Protein AF-A0A7X8WL79-F1 (afdb_monomer_lite)

Sequence (94 aa):
MREMLLKRRLVILSFFLVFCFTVSSAQGISLNFSQRNLKTVLEEVSKQSGYSLAYSKEVVNLDDVVSIKVSDAELSDVLNELLLSRNLKYEVER

Structure (mmCIF, N/CA/C/O backbone):
data_AF-A0A7X8WL79-F1
#
_entry.id   AF-A0A7X8WL79-F1
#
loop_
_atom_site.group_PDB
_atom_site.id
_atom_site.type_symbol
_atom_site.label_atom_id
_atom_site.label_alt_id
_atom_site.label_comp_id
_atom_site.label_asym_id
_atom_site.label_entity_id
_atom_site.label_seq_id
_atom_site.pdbx_PDB_ins_code
_atom_site.Cartn_x
_atom_site.Cartn_y
_atom_site.Cartn_z
_atom_site.occupancy
_atom_site.B_iso_or_equiv
_atom_site.auth_seq_id
_atom_site.auth_comp_id
_atom_site.auth_asym_id
_atom_site.auth_atom_id
_atom_site.pdbx_PDB_model_num
ATOM 1 N N . MET A 1 1 ? 25.327 13.015 -58.159 1.00 57.09 1 MET A N 1
ATOM 2 C CA . MET A 1 1 ? 26.116 12.227 -57.176 1.00 57.09 1 MET A CA 1
ATOM 3 C C . MET A 1 1 ? 25.961 12.710 -55.721 1.00 57.09 1 MET A C 1
ATOM 5 O O . MET A 1 1 ? 25.986 11.875 -54.830 1.00 57.09 1 MET A O 1
ATOM 9 N N . ARG A 1 2 ? 25.741 14.015 -55.455 1.00 55.78 2 ARG A N 1
ATOM 10 C CA . ARG A 1 2 ? 25.532 14.578 -54.097 1.00 55.78 2 ARG A CA 1
ATOM 11 C C . ARG A 1 2 ? 24.197 14.189 -53.427 1.00 55.78 2 ARG A C 1
ATOM 13 O O . ARG A 1 2 ? 24.185 13.878 -52.241 1.00 55.78 2 ARG A O 1
ATOM 20 N N . GLU A 1 3 ? 23.118 14.089 -54.204 1.00 55.94 3 GLU A N 1
ATOM 21 C CA . GLU A 1 3 ? 21.770 13.710 -53.731 1.00 55.94 3 GLU A CA 1
ATOM 22 C C . GLU A 1 3 ? 21.699 12.298 -53.109 1.00 55.94 3 GLU A C 1
ATOM 24 O O . GLU A 1 3 ? 20.998 12.068 -52.124 1.00 55.94 3 GLU A O 1
ATOM 29 N N . MET A 1 4 ? 22.468 11.339 -53.642 1.00 59.22 4 MET A N 1
ATOM 30 C CA . MET A 1 4 ? 22.533 9.965 -53.115 1.00 59.22 4 MET A CA 1
ATOM 31 C C . MET A 1 4 ? 23.230 9.888 -51.752 1.00 59.22 4 MET A C 1
ATOM 33 O O . MET A 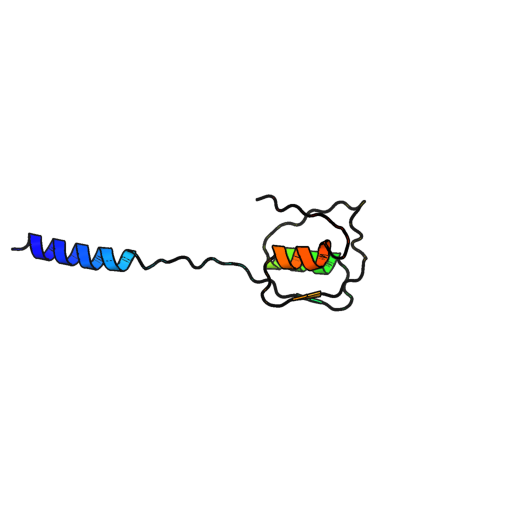1 4 ? 22.858 9.067 -50.916 1.00 59.22 4 MET A O 1
ATOM 37 N N . LEU A 1 5 ? 24.222 10.750 -51.509 1.00 60.69 5 LEU A N 1
ATOM 38 C CA . LEU A 1 5 ? 24.953 10.791 -50.239 1.00 60.69 5 LEU A CA 1
ATOM 39 C C . LEU A 1 5 ? 24.092 11.387 -49.117 1.00 60.69 5 LEU A C 1
ATOM 41 O O . LEU A 1 5 ? 24.145 10.902 -47.987 1.00 60.69 5 LEU A O 1
ATOM 45 N N . LEU A 1 6 ? 23.263 12.385 -49.444 1.00 62.19 6 LEU A N 1
ATOM 46 C CA . LEU A 1 6 ? 22.296 12.984 -48.520 1.00 62.19 6 LEU A CA 1
ATOM 47 C C . LEU A 1 6 ? 21.180 12.000 -48.157 1.00 62.19 6 LEU A C 1
ATOM 49 O O . LEU A 1 6 ? 20.919 11.813 -46.971 1.00 62.19 6 LEU A O 1
ATOM 53 N N . LYS A 1 7 ? 20.606 11.284 -49.137 1.00 61.59 7 LYS A N 1
ATOM 54 C CA . LYS A 1 7 ? 19.614 10.222 -48.879 1.00 61.59 7 LYS A CA 1
ATOM 55 C C . LYS A 1 7 ? 20.177 9.100 -48.008 1.00 61.59 7 LYS A C 1
ATOM 57 O O . LYS A 1 7 ? 19.509 8.669 -47.077 1.00 61.59 7 LYS A O 1
ATOM 62 N N . ARG A 1 8 ? 21.425 8.672 -48.239 1.00 63.00 8 ARG A N 1
ATOM 63 C CA . ARG A 1 8 ? 22.076 7.634 -47.418 1.00 63.00 8 ARG A CA 1
ATOM 64 C C . ARG A 1 8 ? 22.298 8.089 -45.973 1.00 63.00 8 ARG A C 1
ATOM 66 O O . ARG A 1 8 ? 22.085 7.301 -45.061 1.00 63.00 8 ARG A O 1
ATOM 73 N N . ARG A 1 9 ? 22.679 9.355 -45.748 1.00 64.75 9 ARG A N 1
ATOM 74 C CA . ARG A 1 9 ? 22.790 9.932 -44.394 1.00 64.75 9 ARG A CA 1
ATOM 75 C C . ARG A 1 9 ? 21.429 10.085 -43.708 1.00 64.75 9 ARG A C 1
ATOM 77 O O . ARG A 1 9 ? 21.339 9.803 -42.521 1.00 64.75 9 ARG A O 1
ATOM 84 N N . LEU A 1 10 ? 20.388 10.464 -44.451 1.00 64.75 10 LEU A N 1
ATOM 85 C CA . LEU A 1 10 ? 19.013 10.562 -43.946 1.00 64.75 10 LEU A CA 1
ATOM 86 C C . LEU A 1 10 ? 18.446 9.199 -43.532 1.00 64.75 10 LEU A C 1
ATOM 88 O O . LEU A 1 10 ? 17.821 9.097 -42.483 1.00 64.75 10 LEU A O 1
ATOM 92 N N . VAL A 1 11 ? 18.721 8.144 -44.305 1.00 69.19 11 VAL A N 1
ATOM 93 C CA . VAL A 1 11 ? 18.306 6.769 -43.973 1.00 69.19 11 VAL A CA 1
ATOM 94 C C . VAL A 1 11 ? 19.016 6.260 -42.714 1.00 69.19 11 VAL A C 1
ATOM 96 O O . VAL A 1 11 ? 18.370 5.670 -41.854 1.00 69.19 11 VAL A O 1
ATOM 99 N N . ILE A 1 12 ? 20.315 6.542 -42.556 1.00 66.44 12 ILE A N 1
ATOM 100 C CA . ILE A 1 12 ? 21.076 6.161 -41.352 1.00 66.44 12 ILE A CA 1
ATOM 101 C C . ILE A 1 12 ? 20.572 6.924 -40.114 1.00 66.44 12 ILE A C 1
ATOM 103 O O . ILE A 1 12 ? 20.427 6.332 -39.048 1.00 66.44 12 ILE A O 1
ATOM 107 N N . LEU A 1 13 ? 20.253 8.216 -40.258 1.00 63.72 13 LEU A N 1
ATOM 108 C CA . LEU A 1 13 ? 19.708 9.036 -39.172 1.00 63.72 13 LEU A CA 1
ATOM 109 C C . LEU A 1 13 ? 18.292 8.588 -38.767 1.00 63.72 13 LEU A C 1
ATOM 111 O O . LEU A 1 13 ? 17.978 8.533 -37.582 1.00 63.72 13 LEU A O 1
ATOM 115 N N . SER A 1 14 ? 17.463 8.202 -39.742 1.00 63.19 14 SER A N 1
ATOM 116 C CA . SER A 1 14 ? 16.114 7.675 -39.500 1.00 63.19 14 SER A CA 1
ATOM 117 C C . SER A 1 14 ? 16.122 6.329 -38.770 1.00 63.19 14 SER A C 1
ATOM 119 O O . SER A 1 14 ? 15.176 6.038 -38.046 1.00 63.19 14 SER A O 1
ATOM 121 N N . PHE A 1 15 ? 17.171 5.516 -38.933 1.00 62.62 15 PHE A N 1
ATOM 122 C CA . PHE A 1 15 ? 17.295 4.218 -38.261 1.00 62.62 15 PHE A CA 1
ATOM 123 C C . PHE A 1 15 ? 17.624 4.357 -36.763 1.00 62.62 15 PHE A C 1
ATOM 125 O O . PHE A 1 15 ? 17.209 3.527 -35.962 1.00 62.62 15 PHE A O 1
ATOM 132 N N . PHE A 1 16 ? 18.319 5.431 -36.367 1.00 61.12 16 PHE A N 1
ATOM 133 C CA . PHE A 1 16 ? 18.658 5.707 -34.964 1.00 61.12 16 PHE A CA 1
ATOM 134 C C . PHE A 1 16 ? 17.469 6.229 -34.141 1.00 61.12 16 PHE A C 1
ATOM 136 O O . PHE A 1 16 ? 17.441 6.057 -32.925 1.00 61.12 16 PHE A O 1
ATOM 143 N N . LEU A 1 17 ? 16.473 6.842 -34.790 1.00 60.19 17 LEU A N 1
ATOM 144 C CA . LEU A 1 17 ? 15.328 7.459 -34.110 1.00 60.19 17 LEU A CA 1
ATOM 145 C C . LEU A 1 17 ? 14.285 6.436 -33.615 1.00 60.19 17 LEU A C 1
ATOM 147 O O . LEU A 1 17 ? 13.429 6.776 -32.804 1.00 60.19 17 LEU A O 1
ATOM 151 N N . VAL A 1 18 ? 14.358 5.182 -34.072 1.00 60.84 18 VAL A N 1
ATOM 152 C CA . VAL A 1 18 ? 13.366 4.136 -33.759 1.00 60.84 18 VAL A CA 1
ATOM 153 C C . VAL A 1 18 ? 13.664 3.409 -32.438 1.00 60.84 18 VAL A C 1
ATOM 155 O O . VAL A 1 18 ? 12.815 2.676 -31.954 1.00 60.84 18 VAL A O 1
ATOM 158 N N . PHE A 1 19 ? 14.814 3.630 -31.788 1.00 56.69 19 PHE A N 1
ATOM 159 C CA . PHE A 1 19 ? 15.183 2.880 -30.574 1.00 56.69 19 PHE A CA 1
ATOM 160 C C . PHE A 1 19 ? 14.667 3.475 -29.246 1.00 56.69 19 PHE A C 1
ATOM 162 O O . PHE A 1 19 ? 15.031 3.000 -28.174 1.00 56.69 19 PHE A O 1
ATOM 169 N N . CYS A 1 20 ? 13.796 4.486 -29.268 1.00 57.69 20 CYS A N 1
ATOM 170 C CA . CYS A 1 20 ? 13.203 5.041 -28.043 1.00 57.69 20 CYS A CA 1
ATOM 171 C C . CYS A 1 20 ? 12.020 4.175 -27.556 1.00 57.69 20 CYS A C 1
ATOM 173 O O . CYS A 1 20 ? 10.884 4.634 -27.451 1.00 57.69 20 CYS A O 1
ATOM 175 N N . PHE A 1 21 ? 12.264 2.886 -27.316 1.00 56.62 21 PHE A N 1
ATOM 176 C CA . PHE A 1 21 ? 11.256 1.972 -26.784 1.00 56.62 21 PHE A CA 1
ATOM 177 C C . PHE A 1 21 ? 11.128 2.153 -25.266 1.00 56.62 21 PHE A C 1
ATOM 179 O O . PHE A 1 21 ? 11.928 1.652 -24.484 1.00 56.62 21 PHE A O 1
ATOM 186 N N . THR A 1 22 ? 10.118 2.938 -24.892 1.00 56.84 22 THR A N 1
ATOM 187 C CA . THR A 1 22 ? 9.210 2.741 -23.748 1.00 56.84 22 THR A CA 1
ATOM 188 C C . THR A 1 22 ? 9.803 2.077 -22.499 1.00 56.84 22 THR A C 1
ATOM 190 O O . THR A 1 22 ? 9.612 0.884 -22.256 1.00 56.84 22 THR A O 1
ATOM 193 N N . VAL A 1 23 ? 10.422 2.874 -21.629 1.00 54.72 23 VAL A N 1
ATOM 194 C CA . VAL A 1 23 ? 10.459 2.551 -20.196 1.00 54.72 23 VAL A CA 1
ATOM 195 C C . VAL A 1 23 ? 9.051 2.780 -19.649 1.00 54.72 23 VAL A C 1
ATOM 197 O O . VAL A 1 23 ? 8.685 3.899 -19.297 1.00 54.72 23 VAL A O 1
ATOM 200 N N . SER A 1 24 ? 8.229 1.731 -19.647 1.00 52.06 24 SER A N 1
ATOM 201 C CA . SER A 1 24 ? 6.980 1.715 -18.887 1.00 52.06 24 SER A CA 1
ATOM 202 C C . SER A 1 24 ? 7.355 1.736 -17.411 1.00 52.06 24 SER A C 1
ATOM 204 O O . SER A 1 24 ? 7.728 0.714 -16.842 1.00 52.06 24 SER A O 1
ATOM 206 N N . SER A 1 25 ? 7.336 2.917 -16.803 1.00 53.91 25 SER A N 1
ATOM 207 C CA . SER A 1 25 ? 7.558 3.091 -15.373 1.00 53.91 25 SER A CA 1
ATOM 208 C C . SER A 1 25 ? 6.359 2.537 -14.604 1.00 53.91 25 SER A C 1
ATOM 210 O O . SER A 1 25 ? 5.461 3.284 -14.227 1.00 53.91 25 SER A O 1
ATOM 212 N N . ALA A 1 26 ? 6.322 1.223 -14.398 1.00 60.66 26 ALA A N 1
ATOM 213 C CA . ALA A 1 26 ? 5.560 0.652 -13.301 1.00 60.66 26 ALA A CA 1
ATOM 214 C C . ALA A 1 26 ? 6.330 1.000 -12.020 1.00 60.66 26 ALA A C 1
ATOM 216 O O . ALA A 1 26 ? 7.443 0.519 -11.811 1.00 60.66 26 ALA A O 1
ATOM 217 N N . GLN A 1 27 ? 5.807 1.926 -11.214 1.00 68.44 27 GLN A N 1
ATOM 218 C CA . GLN A 1 27 ? 6.394 2.225 -9.910 1.00 68.44 27 GLN A CA 1
ATOM 219 C C . GLN A 1 27 ? 6.126 1.038 -8.983 1.00 68.44 27 GLN A C 1
ATOM 221 O O . GLN A 1 27 ? 5.031 0.906 -8.439 1.00 68.44 27 GLN A O 1
ATOM 226 N N . GLY A 1 28 ? 7.118 0.157 -8.844 1.00 80.94 28 GLY A N 1
ATOM 227 C CA . GLY A 1 28 ? 7.091 -0.929 -7.872 1.00 80.94 28 GLY A CA 1
ATOM 228 C C . GLY A 1 28 ? 7.032 -0.365 -6.455 1.00 80.94 28 GLY A C 1
ATOM 229 O O . GLY A 1 28 ? 7.890 0.418 -6.041 1.00 80.94 28 GLY A O 1
ATOM 230 N N . ILE A 1 29 ? 6.003 -0.749 -5.708 1.00 86.25 29 ILE A N 1
ATOM 231 C CA . ILE A 1 29 ? 5.797 -0.371 -4.314 1.00 86.25 29 ILE A CA 1
ATOM 232 C C . ILE A 1 29 ? 6.394 -1.471 -3.441 1.00 86.25 29 ILE A C 1
ATOM 234 O O . ILE A 1 29 ? 6.119 -2.658 -3.622 1.00 86.25 29 ILE A O 1
ATOM 238 N N . SER A 1 30 ? 7.213 -1.072 -2.471 1.00 88.25 30 SER A N 1
ATOM 239 C CA . SER A 1 30 ? 7.807 -1.990 -1.500 1.00 88.25 30 SER A CA 1
ATOM 240 C C . SER A 1 30 ? 7.384 -1.592 -0.093 1.00 88.25 30 SER A C 1
ATOM 242 O O . SER A 1 30 ? 7.684 -0.492 0.380 1.00 88.25 30 SER A O 1
ATOM 244 N N . LEU A 1 31 ? 6.683 -2.494 0.590 1.00 86.94 31 LEU A N 1
ATOM 245 C CA . LEU A 1 31 ? 6.176 -2.284 1.943 1.00 86.94 31 LEU A CA 1
ATOM 246 C C . LEU A 1 31 ? 6.588 -3.460 2.810 1.00 86.94 31 LEU A C 1
ATOM 248 O O . LEU A 1 31 ? 6.345 -4.620 2.487 1.00 86.94 31 LEU A O 1
ATOM 252 N N . ASN A 1 32 ? 7.184 -3.143 3.951 1.00 90.38 32 ASN A N 1
ATOM 253 C CA . ASN A 1 32 ? 7.522 -4.121 4.969 1.00 90.38 32 ASN A CA 1
ATOM 254 C C . ASN A 1 32 ? 7.041 -3.586 6.313 1.00 90.38 32 ASN A C 1
ATOM 256 O O . ASN A 1 32 ? 7.793 -2.969 7.070 1.00 90.38 32 ASN A O 1
ATOM 260 N N . PHE A 1 33 ? 5.749 -3.772 6.565 1.00 88.19 33 PHE A N 1
ATOM 261 C CA . PHE A 1 33 ? 5.104 -3.337 7.790 1.00 88.19 33 PHE A CA 1
ATOM 262 C C . PHE A 1 33 ? 4.638 -4.543 8.589 1.00 88.19 33 PHE A C 1
ATOM 264 O O . PHE A 1 33 ? 3.982 -5.445 8.078 1.00 88.19 33 PHE A O 1
ATOM 271 N N . SER A 1 34 ? 4.973 -4.537 9.874 1.00 87.88 34 SER A N 1
ATOM 272 C CA . SER A 1 34 ? 4.494 -5.507 10.853 1.00 87.88 34 SER A CA 1
ATOM 273 C C . SER A 1 34 ? 3.746 -4.753 11.939 1.00 87.88 34 SER A C 1
ATOM 275 O O . SER A 1 34 ? 4.301 -3.821 12.519 1.00 87.88 34 SER A O 1
ATOM 277 N N . GLN A 1 35 ? 2.496 -5.145 12.186 1.00 85.94 35 GLN A N 1
ATOM 278 C CA . GLN A 1 35 ? 1.626 -4.562 13.211 1.00 85.94 35 GLN A CA 1
ATOM 279 C C . GLN A 1 35 ? 1.562 -3.022 13.183 1.00 85.94 35 GLN A C 1
ATOM 281 O O . GLN A 1 35 ? 1.78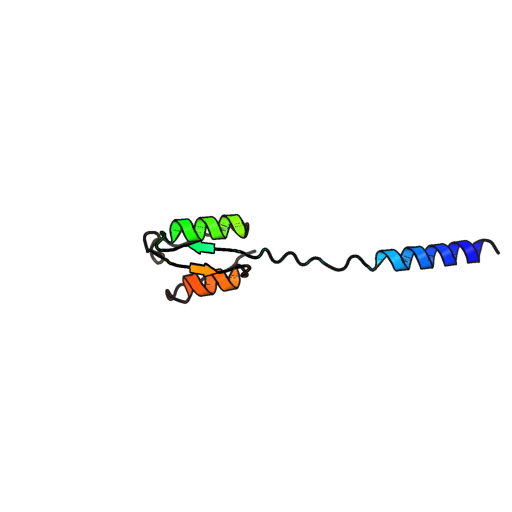1 -2.349 14.189 1.00 85.94 35 GLN A O 1
ATOM 286 N N . ARG A 1 36 ? 1.265 -2.448 12.014 1.00 88.94 36 ARG A N 1
ATOM 287 C CA . ARG A 1 36 ? 1.094 -0.997 11.828 1.00 88.94 36 ARG A CA 1
ATOM 288 C C . ARG A 1 36 ? -0.361 -0.648 11.567 1.00 88.94 36 ARG A C 1
ATOM 290 O O . ARG A 1 36 ? -1.072 -1.421 10.940 1.00 88.94 36 ARG A O 1
ATOM 297 N N . ASN A 1 37 ? -0.771 0.553 11.964 1.00 90.44 37 ASN A N 1
ATOM 298 C CA . ASN A 1 37 ? -2.105 1.054 11.645 1.00 90.44 37 ASN A CA 1
ATOM 299 C C . ASN A 1 37 ? -2.295 1.148 10.127 1.00 90.44 37 ASN A C 1
ATOM 301 O O . ASN A 1 37 ? -1.421 1.668 9.419 1.00 90.44 37 ASN A O 1
ATOM 305 N N . LEU A 1 38 ? -3.464 0.714 9.652 1.00 88.50 38 LEU A N 1
ATOM 306 C CA . LEU A 1 38 ? -3.864 0.764 8.246 1.00 88.50 38 LEU A CA 1
ATOM 307 C C . LEU A 1 38 ? -3.664 2.165 7.662 1.00 88.50 38 LEU A C 1
ATOM 309 O O . LEU A 1 38 ? -3.173 2.299 6.545 1.00 88.50 38 LEU A O 1
ATOM 313 N N . LYS A 1 39 ? -3.949 3.210 8.449 1.00 89.62 39 LYS A N 1
ATOM 314 C CA . LYS A 1 39 ? -3.691 4.604 8.068 1.00 89.62 39 LYS A CA 1
ATOM 315 C C . LYS A 1 39 ? -2.259 4.840 7.589 1.00 89.62 39 LYS A C 1
ATOM 317 O O . LYS A 1 39 ? -2.067 5.420 6.529 1.00 89.62 39 LYS A O 1
ATOM 322 N N . THR A 1 40 ? -1.263 4.411 8.367 1.00 90.31 40 THR A N 1
ATOM 323 C CA . THR A 1 40 ? 0.152 4.614 8.017 1.00 90.31 40 THR A CA 1
ATOM 324 C C . THR A 1 40 ? 0.508 3.834 6.759 1.00 90.31 40 THR A C 1
ATOM 326 O O . THR A 1 40 ? 1.211 4.352 5.898 1.00 90.31 40 THR A O 1
ATOM 329 N N . VAL A 1 41 ? 0.018 2.599 6.642 1.00 90.56 41 VAL A N 1
ATOM 330 C CA . VAL A 1 41 ? 0.306 1.761 5.474 1.00 90.56 41 VAL A CA 1
ATOM 331 C C . VAL A 1 41 ? -0.266 2.393 4.205 1.00 90.56 41 VAL A C 1
ATOM 333 O O . VAL A 1 41 ? 0.458 2.523 3.225 1.00 90.56 41 VAL A O 1
ATOM 336 N N . LEU A 1 42 ? -1.515 2.865 4.237 1.00 89.25 42 LEU A N 1
ATOM 337 C CA . LEU A 1 42 ? -2.138 3.570 3.112 1.00 89.25 42 LEU A CA 1
ATOM 338 C C . LEU A 1 42 ? -1.422 4.889 2.781 1.00 89.25 42 LEU A C 1
ATOM 340 O O . LEU A 1 42 ? -1.253 5.214 1.610 1.00 89.25 42 LEU A O 1
ATOM 344 N N . GLU A 1 43 ? -0.964 5.640 3.783 1.00 90.62 43 GLU A N 1
ATOM 345 C CA . GLU A 1 43 ? -0.200 6.877 3.569 1.00 90.62 43 GLU A CA 1
ATOM 346 C C . GLU A 1 43 ? 1.125 6.608 2.836 1.00 90.62 43 GLU A C 1
ATOM 348 O O . GLU A 1 43 ? 1.472 7.312 1.888 1.00 90.62 43 GLU A O 1
ATOM 353 N N . GLU A 1 44 ? 1.831 5.538 3.202 1.00 90.12 44 GLU A N 1
ATOM 354 C CA . GLU A 1 44 ? 3.069 5.135 2.527 1.00 90.12 44 GLU A CA 1
ATOM 355 C C . GLU A 1 44 ? 2.810 4.578 1.120 1.00 90.12 44 GLU A C 1
ATOM 357 O O . GLU A 1 44 ? 3.561 4.894 0.197 1.00 90.12 44 GLU A O 1
ATOM 362 N N . VAL A 1 45 ? 1.712 3.839 0.916 1.00 89.44 45 VAL A N 1
ATOM 363 C CA . VAL A 1 45 ? 1.244 3.424 -0.421 1.00 89.44 45 VAL A CA 1
ATOM 364 C C . VAL A 1 45 ? 0.984 4.647 -1.303 1.00 89.44 45 VAL A C 1
ATOM 366 O O . VAL A 1 45 ? 1.472 4.711 -2.430 1.00 89.44 45 VAL A O 1
ATOM 369 N N . SER A 1 46 ? 0.247 5.638 -0.797 1.00 89.00 46 SER A N 1
ATOM 370 C CA . SER A 1 46 ? -0.052 6.893 -1.502 1.00 89.00 46 SER A CA 1
ATOM 371 C C . SER A 1 46 ? 1.232 7.635 -1.883 1.00 89.00 46 SER A C 1
ATOM 373 O O . SER A 1 46 ? 1.403 8.055 -3.026 1.00 89.00 46 SER A O 1
ATOM 375 N N . LYS A 1 47 ? 2.189 7.708 -0.957 1.00 88.81 47 LYS A N 1
ATOM 376 C CA . LYS A 1 47 ? 3.476 8.377 -1.158 1.00 88.81 47 LYS A CA 1
ATOM 377 C C . LYS A 1 47 ? 4.376 7.684 -2.184 1.00 88.81 47 LYS A C 1
ATOM 379 O O . LYS A 1 47 ? 5.021 8.376 -2.965 1.00 88.81 47 LYS A O 1
ATOM 384 N N . GLN A 1 48 ? 4.439 6.350 -2.186 1.00 87.94 48 GLN A N 1
ATOM 385 C CA . GLN A 1 48 ? 5.254 5.593 -3.148 1.00 87.94 48 GLN A CA 1
ATOM 386 C C . GLN A 1 48 ? 4.606 5.526 -4.537 1.00 87.94 48 GLN A C 1
ATOM 388 O O . GLN A 1 48 ? 5.305 5.609 -5.543 1.00 87.94 48 GLN A O 1
ATOM 393 N N . SER A 1 49 ? 3.278 5.401 -4.594 1.00 86.25 49 SER A N 1
ATOM 394 C CA . SER A 1 49 ? 2.527 5.304 -5.852 1.00 86.25 49 SER A CA 1
ATOM 395 C C . SER A 1 49 ? 2.267 6.653 -6.525 1.00 86.25 49 SER A C 1
ATOM 397 O O . SER A 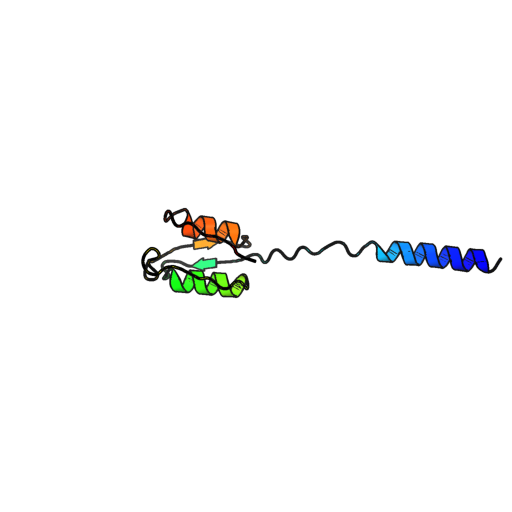1 49 ? 2.019 6.700 -7.726 1.00 86.25 49 SER A O 1
ATOM 399 N N . GLY A 1 50 ? 2.293 7.751 -5.765 1.00 86.31 50 GLY A N 1
ATOM 400 C CA . GLY A 1 50 ? 1.942 9.087 -6.249 1.00 86.31 50 GLY A CA 1
ATOM 401 C C . GLY A 1 50 ? 0.435 9.342 -6.379 1.00 86.31 50 GLY A C 1
ATOM 402 O O . GLY A 1 50 ? 0.050 10.416 -6.837 1.00 86.31 50 GLY A O 1
ATOM 403 N N . TYR A 1 51 ? -0.421 8.399 -5.969 1.00 86.06 51 TYR A N 1
ATOM 404 C CA . TYR A 1 51 ? -1.879 8.554 -5.994 1.00 86.06 51 TYR A CA 1
ATOM 405 C C . TYR A 1 51 ? -2.404 9.132 -4.681 1.00 86.06 51 TYR A C 1
ATOM 407 O O . 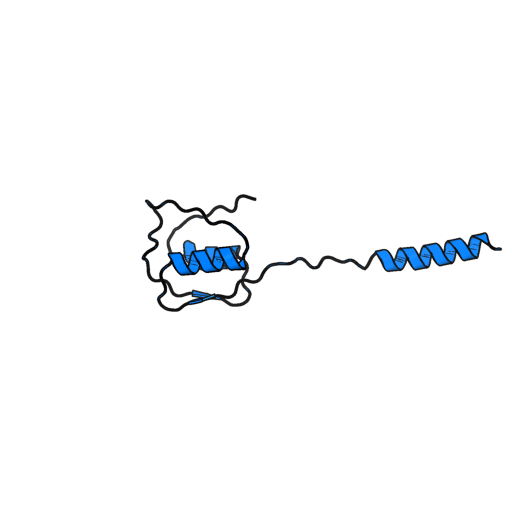TYR A 1 51 ? -1.919 8.788 -3.604 1.00 86.06 51 TYR A O 1
ATOM 415 N N . SER A 1 52 ? -3.447 9.961 -4.751 1.00 86.44 52 SER A N 1
ATOM 416 C CA . SER A 1 52 ? -4.200 10.374 -3.563 1.00 86.44 52 SER A CA 1
ATOM 417 C C . SER A 1 52 ? -5.250 9.318 -3.222 1.00 86.44 52 SER A C 1
ATOM 419 O O . SER A 1 52 ? -6.029 8.919 -4.083 1.00 86.44 52 SER A O 1
ATOM 421 N N . LEU A 1 53 ? -5.271 8.856 -1.972 1.00 87.88 53 LEU A N 1
ATOM 422 C CA . LEU A 1 53 ? -6.233 7.859 -1.505 1.00 87.88 53 LEU A CA 1
ATOM 423 C C . LEU A 1 53 ? -7.364 8.537 -0.728 1.00 87.88 53 LEU A C 1
ATOM 425 O O . LEU A 1 53 ? -7.119 9.227 0.264 1.00 87.88 53 LEU A O 1
ATOM 429 N N . ALA A 1 54 ? -8.604 8.286 -1.145 1.00 88.25 54 ALA A N 1
ATOM 430 C CA . ALA A 1 54 ? -9.813 8.689 -0.436 1.00 88.25 54 ALA A CA 1
ATOM 431 C C . ALA A 1 54 ? -10.553 7.452 0.088 1.00 88.25 54 ALA A C 1
ATOM 433 O O . ALA A 1 54 ? -10.635 6.430 -0.590 1.00 88.25 54 ALA A O 1
ATOM 434 N N . TYR A 1 55 ? -11.087 7.536 1.305 1.00 87.50 55 TYR A N 1
ATOM 435 C CA . TYR A 1 55 ? -11.790 6.431 1.953 1.00 87.50 55 TYR A CA 1
ATOM 436 C C . TYR A 1 55 ? -12.954 6.932 2.810 1.00 87.50 55 TYR A C 1
ATOM 438 O O . TYR A 1 55 ? -12.902 8.009 3.409 1.00 87.50 55 TYR A O 1
ATOM 446 N N . SER A 1 56 ? -13.998 6.112 2.908 1.00 85.88 56 SER A N 1
ATOM 447 C CA . SER A 1 56 ? -15.165 6.387 3.744 1.00 85.88 56 SER A CA 1
ATOM 448 C C . SER A 1 56 ? -14.936 5.904 5.174 1.00 85.88 56 SER A C 1
ATOM 450 O O . SER A 1 56 ? -14.736 4.713 5.414 1.00 85.88 56 SER A O 1
ATOM 452 N N . LYS A 1 57 ? -15.020 6.826 6.139 1.00 83.56 57 LYS A N 1
ATOM 453 C CA . LYS A 1 57 ? -14.829 6.537 7.575 1.00 83.56 57 LYS A CA 1
ATOM 454 C C . LYS A 1 57 ? -15.852 5.551 8.152 1.00 83.56 57 LYS A C 1
ATOM 456 O O . LYS A 1 57 ? -15.588 4.952 9.183 1.00 83.56 57 LYS A O 1
ATOM 461 N N . GLU A 1 58 ? -17.004 5.396 7.501 1.00 83.25 58 GLU A N 1
ATOM 462 C CA . GLU A 1 58 ? -18.070 4.478 7.926 1.00 83.25 58 GLU A CA 1
ATOM 463 C C . GLU A 1 58 ? -17.750 3.006 7.631 1.00 83.25 58 GLU A C 1
ATOM 465 O O . GLU A 1 58 ? -18.265 2.122 8.307 1.00 83.25 58 GLU A O 1
ATOM 470 N N . VAL A 1 59 ? -16.893 2.738 6.639 1.00 81.19 59 VAL A N 1
ATOM 471 C CA . VAL A 1 59 ? -16.570 1.374 6.179 1.00 81.19 59 VAL A CA 1
ATOM 472 C C . VAL A 1 59 ? -15.097 1.010 6.362 1.00 81.19 59 VAL A C 1
ATOM 474 O O . VAL A 1 59 ? -14.775 -0.167 6.489 1.00 81.19 59 VAL A O 1
ATOM 477 N N . VAL A 1 60 ? -14.194 1.995 6.411 1.00 84.31 60 VAL A N 1
ATOM 478 C CA . VAL A 1 60 ? -12.756 1.770 6.603 1.00 84.31 60 VAL A CA 1
ATOM 479 C C . VAL A 1 60 ? -12.354 2.117 8.032 1.00 84.31 60 VAL A C 1
ATOM 481 O O . VAL A 1 60 ? -12.352 3.285 8.423 1.00 84.31 60 VAL A O 1
ATOM 484 N N . ASN A 1 61 ? -11.939 1.104 8.793 1.00 85.38 61 ASN A N 1
ATOM 485 C CA . ASN A 1 61 ? -11.333 1.303 10.105 1.00 85.38 61 ASN A CA 1
ATOM 486 C C . ASN A 1 61 ? -9.820 1.549 9.972 1.00 85.38 61 ASN A C 1
ATOM 488 O O . ASN A 1 61 ? -9.044 0.634 9.707 1.00 85.38 61 ASN A O 1
ATOM 492 N N . LEU A 1 62 ? -9.406 2.802 10.152 1.00 84.44 62 LEU A N 1
ATOM 493 C CA . LEU A 1 62 ? -8.013 3.243 10.026 1.00 84.44 62 LEU A CA 1
ATOM 494 C C . LEU A 1 62 ? -7.094 2.818 11.178 1.00 84.44 62 LEU A C 1
ATOM 496 O O . LEU A 1 62 ? -5.871 2.834 11.006 1.00 84.44 62 LEU A O 1
ATOM 500 N N . ASP A 1 63 ? -7.675 2.496 12.334 1.00 85.56 63 ASP A N 1
ATOM 501 C CA . ASP A 1 63 ? -6.942 2.081 13.535 1.00 85.56 63 ASP A CA 1
ATOM 502 C C . ASP A 1 63 ? -6.629 0.580 13.525 1.00 85.56 63 ASP A C 1
ATOM 504 O O . ASP A 1 63 ? -5.957 0.063 14.412 1.00 85.56 63 ASP A O 1
ATOM 508 N N . ASP A 1 64 ? -7.101 -0.132 12.500 1.00 85.81 64 ASP A N 1
ATOM 509 C CA . ASP A 1 64 ? -6.861 -1.555 12.368 1.00 85.81 64 ASP A CA 1
ATOM 510 C C . ASP A 1 64 ? -5.378 -1.852 12.130 1.00 85.81 64 ASP A C 1
ATOM 512 O O . ASP A 1 64 ? -4.699 -1.195 11.331 1.00 85.81 64 ASP A O 1
ATOM 516 N N . VAL A 1 65 ? -4.876 -2.852 12.847 1.00 88.00 65 VAL A N 1
ATOM 517 C CA . VAL A 1 65 ? -3.470 -3.234 12.832 1.00 88.00 65 VAL A CA 1
ATOM 518 C C . VAL A 1 65 ? -3.237 -4.240 11.712 1.00 88.00 65 VAL A C 1
ATOM 520 O O . VAL A 1 65 ? -3.789 -5.339 11.704 1.00 88.00 65 VAL A O 1
ATOM 523 N N . VAL A 1 66 ? -2.377 -3.875 10.764 1.00 87.38 66 VAL A N 1
ATOM 524 C CA . VAL A 1 66 ? -2.119 -4.648 9.550 1.00 87.38 66 VAL A CA 1
ATOM 525 C C . VAL A 1 66 ? -0.645 -5.021 9.447 1.00 87.38 66 VAL A C 1
ATOM 527 O O . VAL A 1 66 ? 0.246 -4.286 9.884 1.00 87.38 66 VAL A O 1
ATOM 530 N N . SER A 1 67 ? -0.390 -6.188 8.862 1.00 89.12 67 SER A N 1
ATOM 531 C CA . SER A 1 67 ? 0.954 -6.626 8.493 1.00 89.12 67 SER A CA 1
ATOM 532 C C . SER A 1 67 ? 0.955 -6.948 7.008 1.00 89.12 67 SER A C 1
ATOM 534 O O . SER A 1 67 ? 0.143 -7.752 6.564 1.00 89.12 67 SER A O 1
ATOM 536 N N . ILE A 1 68 ? 1.842 -6.300 6.258 1.00 87.44 68 ILE A N 1
ATOM 537 C CA . ILE A 1 68 ? 2.009 -6.495 4.819 1.00 87.44 68 ILE A CA 1
ATOM 538 C C . ILE A 1 68 ? 3.497 -6.573 4.501 1.00 87.44 68 ILE A C 1
ATOM 540 O O . ILE A 1 68 ? 4.302 -5.791 5.021 1.00 87.44 68 ILE A O 1
ATOM 544 N N . LYS A 1 69 ? 3.859 -7.531 3.650 1.00 89.75 69 LYS A N 1
ATOM 545 C CA . LYS A 1 69 ? 5.232 -7.718 3.200 1.00 89.75 69 LYS A CA 1
ATOM 546 C C . LYS A 1 69 ? 5.245 -7.989 1.704 1.00 89.75 69 LYS A C 1
ATOM 548 O O . LYS A 1 69 ? 5.157 -9.132 1.271 1.00 89.75 69 LYS A O 1
ATOM 553 N N . VAL A 1 70 ? 5.410 -6.914 0.951 1.00 87.69 70 VAL A N 1
ATOM 5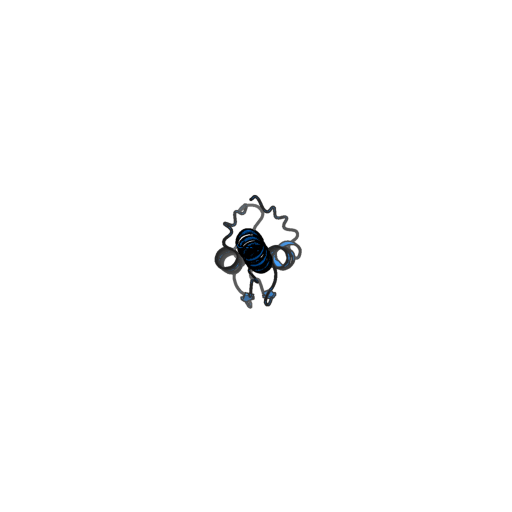54 C CA . VAL A 1 70 ? 5.442 -6.910 -0.510 1.00 87.69 70 VAL A CA 1
ATOM 555 C C . VAL A 1 70 ? 6.691 -6.175 -0.975 1.00 87.69 70 VAL A C 1
ATOM 557 O O . VAL A 1 70 ? 7.079 -5.155 -0.401 1.00 87.69 70 VAL A O 1
ATOM 560 N N . SER A 1 71 ? 7.333 -6.710 -2.004 1.00 88.94 71 SER A N 1
ATOM 561 C CA . SER A 1 71 ? 8.536 -6.138 -2.602 1.00 88.94 71 SER A CA 1
ATOM 562 C C . SER A 1 71 ? 8.299 -6.000 -4.093 1.00 88.94 71 SER A C 1
ATOM 564 O O . SER A 1 71 ? 7.966 -6.995 -4.730 1.00 88.94 71 SER A O 1
ATOM 566 N N . ASP A 1 72 ? 8.503 -4.795 -4.622 1.00 86.69 72 ASP A N 1
ATOM 567 C CA . ASP A 1 72 ? 8.363 -4.495 -6.052 1.00 86.69 72 ASP A CA 1
ATOM 568 C C . ASP A 1 72 ? 6.990 -4.900 -6.633 1.00 86.69 72 ASP A C 1
ATOM 570 O O . ASP A 1 72 ? 6.892 -5.499 -7.698 1.00 86.69 72 ASP A O 1
ATOM 574 N N . ALA A 1 73 ? 5.915 -4.605 -5.897 1.00 87.00 73 ALA A N 1
ATOM 575 C CA . ALA A 1 73 ? 4.548 -4.941 -6.295 1.00 87.00 73 ALA A CA 1
ATOM 576 C C . ALA A 1 73 ? 3.826 -3.737 -6.913 1.00 87.00 73 ALA A C 1
ATOM 578 O O . ALA A 1 73 ? 4.071 -2.589 -6.535 1.00 87.00 73 ALA A O 1
ATOM 579 N N . GLU A 1 74 ? 2.904 -3.980 -7.843 1.00 88.25 74 GLU A N 1
ATOM 580 C CA . GLU A 1 74 ? 2.078 -2.912 -8.405 1.00 88.25 74 GLU A CA 1
ATOM 581 C C . GLU A 1 74 ? 1.077 -2.390 -7.360 1.00 88.25 74 GLU A C 1
ATOM 583 O O . GLU A 1 74 ? 0.604 -3.147 -6.512 1.00 88.25 74 GLU A O 1
ATOM 588 N N . LEU A 1 75 ? 0.692 -1.108 -7.439 1.00 87.12 75 LEU A N 1
ATOM 589 C CA . LEU A 1 75 ? -0.357 -0.527 -6.587 1.00 87.12 75 LEU A CA 1
ATOM 590 C C . LEU A 1 75 ? -1.612 -1.406 -6.530 1.00 87.12 75 LEU A C 1
ATOM 592 O O . LEU A 1 75 ? -2.162 -1.620 -5.453 1.00 87.12 75 LEU A O 1
ATOM 596 N N . SER A 1 76 ? -2.034 -1.928 -7.680 1.00 87.12 76 SER A N 1
ATOM 597 C CA . SER A 1 76 ? -3.185 -2.818 -7.821 1.00 87.12 76 SER A CA 1
ATOM 598 C C . SER A 1 76 ? -3.046 -4.073 -6.956 1.00 87.12 76 SER A C 1
ATOM 600 O O . SER A 1 76 ? -3.968 -4.416 -6.221 1.00 87.12 76 SER A O 1
ATOM 602 N N . ASP A 1 77 ? -1.883 -4.725 -6.990 1.00 88.62 77 ASP A N 1
ATOM 603 C CA . ASP A 1 77 ? -1.603 -5.936 -6.213 1.00 88.62 77 ASP A CA 1
ATOM 604 C C . ASP A 1 77 ? -1.518 -5.641 -4.716 1.00 88.62 77 ASP A C 1
ATOM 606 O O . ASP A 1 77 ? -2.099 -6.359 -3.902 1.00 88.62 77 ASP A O 1
ATOM 610 N N . VAL A 1 78 ? -0.863 -4.537 -4.347 1.00 88.56 78 VAL A N 1
ATOM 611 C CA . VAL A 1 78 ? -0.762 -4.095 -2.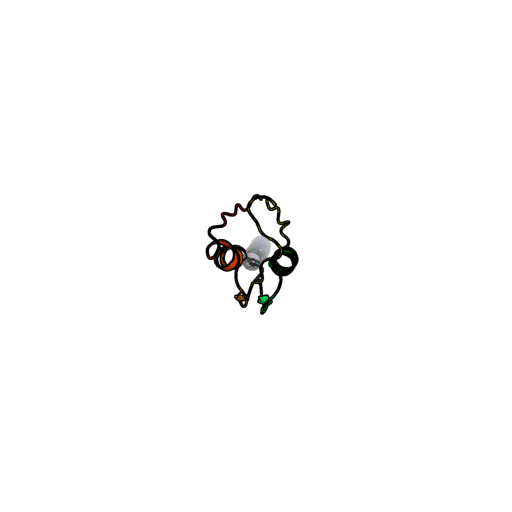951 1.00 88.56 78 VAL A CA 1
ATOM 612 C C . VAL A 1 78 ? -2.141 -3.781 -2.370 1.00 88.56 78 VAL A C 1
ATOM 614 O O . VAL A 1 78 ? -2.460 -4.211 -1.261 1.00 88.56 78 VAL A O 1
ATOM 617 N N . LEU A 1 79 ? -2.978 -3.045 -3.108 1.00 88.19 79 LEU A N 1
ATOM 618 C CA . LEU A 1 79 ? -4.347 -2.739 -2.693 1.00 88.19 79 LEU A CA 1
ATOM 619 C C . LEU A 1 79 ? -5.208 -4.001 -2.649 1.00 88.19 79 LEU A C 1
ATOM 621 O O . LEU A 1 79 ? -5.976 -4.157 -1.705 1.00 88.19 79 LEU A O 1
ATOM 625 N N . ASN A 1 80 ? -5.050 -4.926 -3.596 1.00 88.44 80 ASN A N 1
ATOM 626 C CA . ASN A 1 80 ? -5.732 -6.216 -3.556 1.00 88.44 80 ASN A CA 1
ATOM 627 C C . ASN A 1 80 ? -5.377 -7.001 -2.290 1.00 88.44 80 ASN A C 1
ATOM 629 O O . ASN A 1 80 ? -6.279 -7.441 -1.579 1.00 88.44 80 ASN A O 1
ATOM 633 N N . GLU A 1 81 ? -4.093 -7.131 -1.955 1.00 87.12 81 GLU A N 1
ATOM 634 C CA . GLU A 1 81 ? -3.658 -7.850 -0.753 1.00 87.12 81 GLU A CA 1
ATOM 635 C C . GLU A 1 81 ? -4.184 -7.184 0.532 1.00 87.12 81 GLU A C 1
ATOM 637 O O . GLU A 1 81 ? -4.713 -7.859 1.422 1.00 87.12 81 GLU A O 1
ATOM 642 N N . LEU A 1 82 ? -4.116 -5.849 0.608 1.00 86.06 82 LEU A N 1
ATOM 643 C CA . LEU A 1 82 ? -4.572 -5.087 1.774 1.00 86.06 82 LEU A CA 1
ATOM 644 C C . LEU A 1 82 ? -6.095 -5.080 1.939 1.00 86.06 82 LEU A C 1
ATOM 646 O O . LEU A 1 82 ? -6.585 -5.173 3.066 1.00 86.06 82 LEU A O 1
ATOM 650 N N . LEU A 1 83 ? -6.842 -4.916 0.845 1.00 85.69 83 LEU A N 1
ATOM 651 C CA . LEU A 1 83 ? -8.270 -4.593 0.865 1.00 85.69 83 LEU A CA 1
ATOM 652 C C . LEU A 1 83 ? -9.163 -5.814 0.630 1.00 85.69 83 LEU A C 1
ATOM 654 O O . LEU A 1 83 ? -10.177 -5.943 1.320 1.00 85.69 83 LEU A O 1
ATOM 658 N N . LEU A 1 84 ? -8.789 -6.750 -0.253 1.00 79.88 84 LEU A N 1
ATOM 659 C CA . LEU A 1 84 ? -9.598 -7.957 -0.491 1.00 79.88 84 LEU A CA 1
ATOM 660 C C . LEU A 1 84 ? -9.651 -8.851 0.745 1.00 79.88 84 LEU A C 1
ATOM 662 O O . LEU A 1 84 ? -10.718 -9.369 1.070 1.00 79.88 84 LEU A O 1
ATOM 666 N N . SER A 1 85 ? -8.544 -8.953 1.490 1.00 79.19 85 SER A N 1
ATOM 667 C CA . SER A 1 85 ? -8.498 -9.652 2.785 1.00 79.19 85 SER A CA 1
ATOM 668 C C . SER A 1 85 ? -9.552 -9.120 3.774 1.00 79.19 85 SER A C 1
ATOM 670 O O . SER A 1 85 ? -10.029 -9.827 4.659 1.00 79.19 85 SER A O 1
ATOM 672 N N . ARG A 1 86 ? -9.983 -7.868 3.579 1.00 79.50 86 ARG A N 1
ATOM 673 C CA . ARG A 1 86 ? -10.908 -7.131 4.446 1.00 79.50 86 ARG A CA 1
ATOM 674 C C . ARG A 1 86 ? -12.294 -6.939 3.837 1.00 79.50 86 ARG A C 1
ATOM 676 O O . ARG A 1 86 ? -13.098 -6.217 4.415 1.00 79.50 86 ARG A O 1
ATOM 683 N N . ASN A 1 87 ? -12.587 -7.568 2.694 1.00 84.56 87 ASN A N 1
ATOM 684 C CA . ASN A 1 87 ? -13.822 -7.345 1.928 1.00 84.56 87 ASN A CA 1
ATOM 685 C C . ASN A 1 87 ? -14.059 -5.861 1.572 1.00 84.56 87 ASN A C 1
ATOM 687 O O . ASN A 1 87 ? -15.198 -5.423 1.404 1.00 84.56 87 ASN A O 1
ATOM 691 N N . LEU A 1 88 ? -12.984 -5.079 1.446 1.00 85.19 88 LEU A N 1
ATOM 692 C CA . LEU A 1 88 ? -13.044 -3.682 1.037 1.00 85.19 88 LEU A CA 1
ATOM 693 C C . LEU A 1 88 ? -12.917 -3.600 -0.485 1.00 85.19 88 LEU A C 1
ATOM 695 O O . LEU A 1 88 ? -12.027 -4.202 -1.082 1.00 85.19 88 LEU A O 1
ATOM 699 N N . LYS A 1 89 ? -13.814 -2.837 -1.111 1.00 86.06 89 LYS A N 1
ATOM 700 C CA . LYS A 1 89 ? -13.726 -2.503 -2.536 1.00 86.06 89 LYS A CA 1
ATOM 701 C C . LYS A 1 89 ? -12.939 -1.212 -2.719 1.00 86.06 89 LYS A C 1
ATOM 703 O O . LYS A 1 89 ? -13.038 -0.310 -1.889 1.00 86.06 89 LYS A O 1
ATOM 708 N N . TYR A 1 90 ? -12.206 -1.124 -3.821 1.00 87.31 90 TYR A N 1
ATOM 709 C CA . TYR A 1 90 ? -11.512 0.086 -4.242 1.00 87.31 90 TYR A CA 1
ATOM 710 C C . TYR A 1 90 ? -11.776 0.363 -5.720 1.00 87.31 90 TYR A C 1
ATOM 712 O O . TYR A 1 90 ? -12.091 -0.548 -6.483 1.00 87.31 90 TYR A O 1
ATOM 720 N N . GLU A 1 91 ? -11.636 1.629 -6.091 1.00 85.38 91 GLU A N 1
ATOM 721 C CA . GLU A 1 91 ? -11.740 2.141 -7.455 1.00 85.38 91 GLU A CA 1
ATOM 722 C C . GLU A 1 91 ? -10.519 3.036 -7.685 1.00 85.38 91 GLU A C 1
ATOM 724 O O . GLU A 1 91 ? -10.116 3.776 -6.781 1.00 85.38 91 GLU A O 1
ATOM 729 N N . VAL A 1 92 ? -9.910 2.951 -8.866 1.00 83.62 92 VAL A N 1
ATOM 730 C CA . VAL A 1 92 ? -8.807 3.836 -9.259 1.00 83.62 92 VAL A CA 1
ATOM 731 C C . VAL A 1 92 ? -9.332 4.789 -10.322 1.00 83.62 92 VAL A C 1
ATOM 733 O O . VAL A 1 92 ? -9.456 4.420 -11.488 1.00 83.62 92 VAL A O 1
ATOM 736 N N . GLU A 1 93 ? -9.626 6.016 -9.906 1.00 79.62 93 GLU A N 1
ATOM 737 C CA . GLU A 1 93 ? -10.006 7.114 -10.797 1.00 79.62 93 GLU A CA 1
ATOM 738 C C . GLU A 1 93 ? -8.722 7.812 -11.288 1.00 79.62 93 GLU A C 1
ATOM 740 O O . GLU A 1 93 ? -7.842 8.126 -10.479 1.00 79.62 93 GLU A O 1
ATOM 745 N N . ARG A 1 94 ? -8.581 8.002 -12.607 1.00 65.31 94 ARG A N 1
ATOM 746 C CA . ARG A 1 94 ? -7.438 8.694 -13.239 1.00 65.31 94 ARG A CA 1
ATOM 747 C C . ARG A 1 94 ? -7.746 10.148 -13.556 1.00 65.31 94 ARG A C 1
ATOM 749 O O . ARG A 1 94 ? -8.884 10.421 -13.991 1.00 65.31 94 ARG A O 1
#

Secondary structure (DSSP, 8-state):
-HHHHHHHHHHHHHHHGGG---------EEEEEEEEEHHHHHHHHHHHH-PPP---TTT--TT-EEEEEEEEE-HHHHHHHHHHTTT-------

Radius of gyration: 23.26 Å; chains: 1; bounding box: 44×24×71 Å

Foldseek 3Di:
DVVVVVVVVVVVVVVVVPPPDDPPPQQFQFDFDAFDFQQVVVVSLCVSQVHDDDDDPVQDDRRDTDGDGDTRHGSVVRCCVVAVVVVHDDDDDD

pLDDT: mean 78.93, std 12.42, range [52.06, 90.62]